Protein AF-A0A8X6IJM8-F1 (afdb_monomer_lite)

Radius of gyration: 24.58 Å; chains: 1; bounding box: 64×35×82 Å

Foldseek 3Di:
DDDDDDPDCDPPDDPVNVLVVVLVVLVVVLVVLVVVVVVVLVLQEAPPVVVVVVPDDDDDDDDDDPPDDDPPVPVRSHRPDHDDPVLSVLLVVLLQVLLVVQLVVLVVCVVPDDLSVLSVVLSVLLVVLSVCLVVLRVPDSVSNSVSSSSNSNSSNSSD

Sequence (159 aa):
MRTLLRAGNRPTFGYRHVVALIGFLSCFLINIQRMSLGVSIVAMVNQTKTDHLADYNSTIKVCPMSNSTKFYMKQNVQGEFSWSTQQQGYVLGAGFLGFCIATLPTSKLAKVFQARRMVLYASILTSLATLMSPFAARWHVNLMIGAQFVRGLGQVSII

InterPro domains:
  IPR020846 Major facilitator superfamily domain [PS50850] (19-159)
  IPR036259 MFS transporter superfamily [G3DSA:1.20.1250.20] (12-159)
  IPR036259 MFS transporter superfamily [SSF103473] (10-155)
  IPR050382 Major Facilitator Superfamily Sodium/Anion Cotransporter [PTHR11662] (13-155)

Secondary structure (DSSP, 8-state):
-----------S--HHHHHHHHHHHHHHHHHHHHHHHHHHHHHSB-GGGTTTTSSSSS--------S------------SB---HHHHHHHHHHHHHHHHHHHHHHHHHTTTS-HHHHHHHHHHHHHHHHHHHHHHHHH-HHHHHHHHHHHHHHHGGG-

Structure (mmCIF, N/CA/C/O backbone):
data_AF-A0A8X6IJM8-F1
#
_entry.id   AF-A0A8X6IJM8-F1
#
loop_
_atom_site.group_PDB
_atom_site.id
_atom_site.type_symbol
_atom_site.label_atom_id
_atom_site.label_alt_id
_atom_site.label_comp_id
_atom_site.label_asym_id
_atom_site.label_entity_id
_atom_site.label_seq_id
_atom_site.pdbx_PDB_ins_code
_atom_site.Cartn_x
_atom_site.Cartn_y
_atom_site.Cartn_z
_atom_site.occupancy
_atom_site.B_iso_or_equiv
_atom_site.auth_seq_id
_atom_site.auth_comp_id
_atom_site.auth_asym_id
_atom_site.auth_atom_id
_atom_site.pdbx_PDB_model_num
ATOM 1 N N . MET A 1 1 ? -20.348 -9.442 55.496 1.00 45.34 1 MET A N 1
ATOM 2 C CA . MET A 1 1 ? -21.058 -10.721 55.729 1.00 45.34 1 MET A CA 1
ATOM 3 C C . MET A 1 1 ? -22.056 -10.889 54.578 1.00 45.34 1 MET A C 1
ATOM 5 O O . MET A 1 1 ? -23.145 -10.356 54.645 1.00 45.34 1 MET A O 1
ATOM 9 N N . ARG A 1 2 ? -21.679 -11.374 53.392 1.00 51.97 2 ARG A N 1
ATOM 10 C CA . ARG A 1 2 ? -21.350 -12.769 53.075 1.00 51.97 2 ARG A CA 1
ATOM 11 C C . ARG A 1 2 ? -20.334 -12.840 51.930 1.00 51.97 2 ARG A C 1
ATOM 13 O O . ARG A 1 2 ? -20.573 -12.360 50.828 1.00 51.97 2 ARG A O 1
ATOM 20 N N . THR A 1 3 ? -19.201 -13.445 52.239 1.00 66.88 3 THR A N 1
ATOM 21 C CA . THR A 1 3 ? -18.274 -14.084 51.311 1.00 66.88 3 THR A CA 1
ATOM 22 C C . THR A 1 3 ? -18.942 -15.313 50.679 1.00 66.88 3 THR A C 1
ATOM 24 O O . THR A 1 3 ? -19.714 -15.993 51.350 1.00 66.88 3 THR A O 1
ATOM 27 N N . LEU A 1 4 ? -18.637 -15.615 49.412 1.00 58.25 4 LEU A N 1
ATOM 28 C CA . LEU A 1 4 ? -17.896 -16.821 48.995 1.00 58.25 4 LEU A CA 1
ATOM 29 C C . LEU A 1 4 ? -18.158 -17.202 47.521 1.00 58.25 4 LEU A C 1
ATOM 31 O O . LEU A 1 4 ? -19.275 -17.477 47.102 1.00 58.25 4 LEU A O 1
ATOM 35 N N . LEU A 1 5 ? -17.039 -17.294 46.794 1.00 57.78 5 LEU A N 1
ATOM 36 C CA . LEU A 1 5 ? -16.727 -18.315 45.790 1.00 57.78 5 LEU A CA 1
ATOM 37 C C . LEU A 1 5 ? -17.550 -18.339 44.495 1.00 57.78 5 LEU A C 1
ATOM 39 O O . LEU A 1 5 ? -18.455 -19.143 44.299 1.00 57.78 5 LEU A O 1
ATOM 43 N N . ARG A 1 6 ? -17.036 -17.616 43.496 1.00 54.50 6 ARG A N 1
ATOM 44 C CA . ARG A 1 6 ? -16.969 -18.181 42.143 1.00 54.50 6 ARG A CA 1
ATOM 45 C C . ARG A 1 6 ? -15.531 -18.136 41.643 1.00 54.50 6 ARG A C 1
ATOM 47 O O . ARG A 1 6 ? -15.169 -17.305 40.814 1.00 54.50 6 ARG A O 1
ATOM 54 N N . ALA A 1 7 ? -14.722 -19.059 42.166 1.00 58.94 7 ALA A N 1
ATOM 55 C CA . ALA A 1 7 ? -13.546 -19.571 41.472 1.00 58.94 7 ALA A CA 1
ATOM 56 C C . ALA A 1 7 ? -14.047 -20.350 40.246 1.00 58.94 7 ALA A C 1
ATOM 58 O O . ALA A 1 7 ? -14.190 -21.565 40.254 1.00 58.94 7 ALA A O 1
ATOM 59 N N . GLY A 1 8 ? -14.450 -19.609 39.220 1.00 53.94 8 GLY A N 1
ATOM 60 C CA . GLY A 1 8 ? -14.697 -20.136 37.891 1.00 53.94 8 GLY A CA 1
ATOM 61 C C . GLY A 1 8 ? -13.556 -19.638 37.036 1.00 53.94 8 GLY A C 1
ATOM 62 O O . GLY A 1 8 ? -13.382 -18.425 36.931 1.00 53.94 8 GLY A O 1
ATOM 63 N N . ASN A 1 9 ? -12.779 -20.565 36.487 1.00 60.88 9 ASN A N 1
ATOM 64 C CA . ASN A 1 9 ? -11.727 -20.320 35.515 1.00 60.88 9 ASN A CA 1
ATOM 65 C C . ASN A 1 9 ? -12.327 -19.526 34.340 1.00 60.88 9 ASN A C 1
ATOM 67 O O . ASN A 1 9 ? -12.882 -20.096 33.401 1.00 60.88 9 ASN A O 1
ATOM 71 N N . ARG A 1 10 ? -12.336 -18.192 34.440 1.00 60.69 10 ARG A N 1
ATOM 72 C CA . ARG A 1 10 ? -12.721 -17.328 33.328 1.00 60.69 10 ARG A CA 1
ATOM 73 C C . ARG A 1 10 ? -11.553 -17.427 32.359 1.00 60.69 10 ARG A C 1
ATOM 75 O O . ARG A 1 10 ? -10.426 -17.240 32.822 1.00 60.69 10 ARG A O 1
ATOM 82 N N . PRO A 1 11 ? -11.765 -17.725 31.066 1.00 61.53 11 PRO A N 1
ATOM 83 C CA . PRO A 1 11 ? -10.668 -17.657 30.115 1.00 61.53 11 PRO A CA 1
ATOM 84 C C . PRO A 1 11 ? -9.990 -16.296 30.301 1.00 61.53 11 PRO A C 1
ATOM 86 O O . PRO A 1 11 ? -10.653 -15.258 30.286 1.00 61.53 11 PRO A O 1
ATOM 89 N N . THR A 1 12 ? -8.680 -16.307 30.548 1.00 64.00 12 THR A N 1
ATOM 90 C CA . THR A 1 12 ? -7.853 -15.109 30.794 1.00 64.00 12 THR A CA 1
ATOM 91 C C . THR A 1 12 ? -7.919 -14.112 29.631 1.00 64.00 12 THR A C 1
ATOM 93 O O . THR A 1 12 ? -7.549 -12.946 29.758 1.00 64.00 12 THR A O 1
ATOM 96 N N . PHE A 1 13 ? -8.458 -14.556 28.498 1.00 66.25 13 PHE A N 1
ATOM 97 C CA . PHE A 1 13 ? -8.650 -13.790 27.289 1.00 66.25 13 PHE A CA 1
ATOM 98 C C . PHE A 1 13 ? -9.988 -13.035 27.284 1.00 66.25 13 PHE A C 1
ATOM 100 O O . PHE A 1 13 ? -11.019 -13.512 26.813 1.00 66.25 13 PHE A O 1
ATOM 107 N N . GLY A 1 14 ? -9.974 -11.812 27.814 1.00 83.75 14 GLY A N 1
ATOM 108 C CA . GLY A 1 14 ? -11.090 -10.876 27.661 1.00 83.75 14 GLY A CA 1
ATOM 109 C C . GLY A 1 14 ? -11.158 -10.268 26.251 1.00 83.75 14 GLY A C 1
ATOM 110 O O . GLY A 1 14 ? -10.132 -10.058 25.609 1.00 83.75 14 GLY A O 1
ATOM 111 N N . TYR A 1 15 ? -12.357 -9.874 25.806 1.00 81.81 15 TYR A N 1
ATOM 112 C CA . TYR A 1 15 ? -12.621 -9.230 24.503 1.00 81.81 15 TYR A CA 1
ATOM 113 C C . TYR 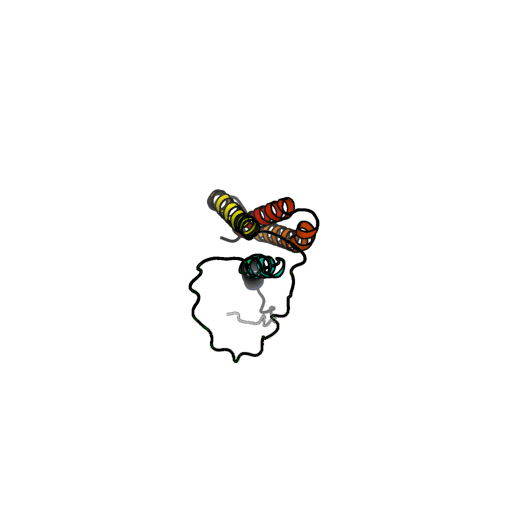A 1 15 ? -11.684 -8.048 24.167 1.00 81.81 15 TYR A C 1
ATOM 115 O O . TYR A 1 15 ? -11.333 -7.834 23.009 1.00 81.81 15 TYR A O 1
ATOM 123 N N . ARG A 1 16 ? -11.220 -7.305 25.181 1.00 85.25 16 ARG A N 1
ATOM 124 C CA . ARG A 1 16 ? -10.267 -6.192 25.013 1.00 85.25 16 ARG A CA 1
ATOM 125 C C . ARG A 1 16 ? -8.896 -6.654 24.492 1.00 85.25 16 ARG A C 1
ATOM 127 O O . ARG A 1 16 ? -8.318 -5.967 23.656 1.00 85.25 16 ARG A O 1
ATOM 134 N N . HIS A 1 17 ? -8.415 -7.824 24.919 1.00 87.00 17 HIS A N 1
ATOM 135 C CA . HIS A 1 17 ? -7.146 -8.398 24.454 1.00 87.00 17 HIS A CA 1
ATOM 136 C C . HIS A 1 17 ? -7.250 -8.874 23.003 1.00 87.00 17 HIS A C 1
ATOM 138 O O . HIS A 1 17 ? -6.337 -8.640 22.218 1.00 87.00 17 HIS A O 1
ATOM 144 N N . VAL A 1 18 ? -8.395 -9.455 22.623 1.00 88.12 18 VAL A N 1
ATOM 145 C CA . VAL A 1 18 ? -8.680 -9.868 21.238 1.00 88.12 18 VAL A CA 1
ATOM 146 C C . VAL A 1 18 ? -8.568 -8.671 20.288 1.00 88.12 18 VAL A C 1
ATOM 148 O O . VAL A 1 18 ? -7.907 -8.751 19.258 1.00 88.12 18 VAL A O 1
ATOM 151 N N . VAL A 1 19 ? -9.197 -7.541 20.636 1.00 85.75 19 VAL A N 1
ATOM 152 C CA . VAL A 1 19 ? -9.201 -6.335 19.790 1.00 85.75 19 VAL A CA 1
ATOM 153 C C . VAL A 1 19 ? -7.803 -5.725 19.677 1.00 85.75 19 VAL A C 1
ATOM 155 O O . VAL A 1 19 ? -7.400 -5.349 18.578 1.00 85.75 19 VAL A O 1
ATOM 158 N N . ALA A 1 20 ? -7.052 -5.672 20.780 1.00 87.25 20 ALA A N 1
ATOM 159 C CA . ALA A 1 20 ? -5.672 -5.193 20.767 1.00 87.25 20 ALA A CA 1
ATOM 160 C C . ALA A 1 20 ? -4.764 -6.081 19.900 1.00 87.25 20 ALA A C 1
ATOM 162 O O . ALA A 1 20 ? -3.995 -5.563 19.095 1.00 87.25 20 ALA A O 1
ATOM 163 N N . LEU A 1 21 ? -4.903 -7.408 20.001 1.00 88.69 21 LEU A N 1
ATOM 164 C CA . LEU A 1 21 ? -4.123 -8.365 19.214 1.00 88.69 21 LEU A CA 1
ATOM 165 C C . LEU A 1 21 ? -4.433 -8.239 17.717 1.00 88.69 21 LEU A C 1
ATOM 167 O O . LEU A 1 21 ? -3.513 -8.165 16.907 1.00 88.69 21 LEU A O 1
ATOM 171 N N . ILE A 1 22 ? -5.713 -8.129 17.344 1.00 86.19 22 ILE A N 1
ATOM 172 C CA . ILE A 1 22 ? -6.124 -7.917 15.947 1.00 86.19 22 ILE A CA 1
ATOM 173 C C . ILE A 1 22 ? -5.556 -6.599 15.399 1.00 86.19 22 ILE A C 1
ATOM 175 O O . ILE A 1 22 ? -5.058 -6.569 14.273 1.00 86.19 22 ILE A O 1
ATOM 179 N N . GLY A 1 23 ? -5.606 -5.516 16.181 1.00 85.81 23 GLY A N 1
ATOM 180 C CA . GLY A 1 23 ? -5.048 -4.219 15.788 1.00 85.81 23 GLY A CA 1
ATOM 181 C C . GLY A 1 23 ? -3.530 -4.263 15.604 1.00 85.81 23 GLY A C 1
ATOM 182 O O . GLY A 1 23 ? -3.020 -3.818 14.576 1.00 85.81 23 GLY A O 1
ATOM 183 N N . PHE A 1 24 ? -2.818 -4.869 16.556 1.00 87.75 24 PHE A N 1
ATOM 184 C CA . PHE A 1 24 ? -1.370 -5.049 16.485 1.00 87.75 24 PHE A CA 1
ATOM 185 C C . PHE A 1 24 ? -0.958 -5.885 15.268 1.00 87.75 24 PHE A C 1
ATOM 187 O O . PHE A 1 24 ? -0.104 -5.461 14.490 1.00 87.75 24 PHE A O 1
ATOM 194 N N . LEU A 1 25 ? -1.614 -7.028 15.052 1.00 87.38 25 LEU A N 1
ATOM 195 C CA . LEU A 1 25 ? -1.344 -7.902 13.912 1.00 87.38 25 LEU A CA 1
ATOM 196 C C . LEU A 1 25 ? -1.603 -7.189 12.578 1.00 87.38 25 LEU A C 1
ATOM 198 O O . LEU A 1 25 ? -0.799 -7.295 11.657 1.00 87.38 25 LEU A O 1
ATOM 202 N N . SER A 1 26 ? -2.689 -6.416 12.485 1.00 86.00 26 SER A N 1
ATOM 203 C CA . SER A 1 26 ? -3.020 -5.652 11.274 1.00 86.00 26 SER A CA 1
ATOM 204 C C . SER A 1 26 ? -1.955 -4.600 10.960 1.00 86.00 26 SER A C 1
ATOM 206 O O . SER A 1 26 ? -1.512 -4.488 9.818 1.00 86.00 26 SER A O 1
ATOM 208 N N . CYS A 1 27 ? -1.501 -3.862 11.977 1.00 85.31 27 CYS A N 1
ATOM 209 C CA . CYS A 1 27 ? -0.430 -2.882 11.827 1.00 85.31 27 CYS A CA 1
ATOM 210 C C . CYS A 1 27 ? 0.879 -3.556 11.389 1.00 85.31 27 CYS A C 1
ATOM 212 O O . CYS A 1 27 ? 1.541 -3.099 10.457 1.00 85.31 27 CYS A O 1
ATOM 214 N N . PHE A 1 28 ? 1.228 -4.685 12.005 1.00 88.44 28 PHE A N 1
ATOM 215 C CA . PHE A 1 28 ? 2.433 -5.437 11.670 1.00 88.44 28 PHE A CA 1
ATOM 216 C C . PHE A 1 28 ? 2.439 -5.925 10.214 1.00 88.44 28 PHE A C 1
ATOM 218 O O . PHE A 1 28 ? 3.394 -5.661 9.481 1.00 88.44 28 PHE A O 1
ATOM 225 N N . LEU A 1 29 ? 1.353 -6.563 9.762 1.00 86.62 29 LEU A N 1
ATOM 226 C CA . LEU A 1 29 ? 1.231 -7.074 8.392 1.00 86.62 29 LEU A CA 1
ATOM 227 C C . LEU A 1 29 ? 1.399 -5.968 7.343 1.00 86.62 29 LEU A C 1
ATOM 229 O O . LEU A 1 29 ? 2.059 -6.166 6.324 1.00 86.62 29 LEU A O 1
ATOM 233 N N . ILE A 1 30 ? 0.860 -4.781 7.605 1.00 84.69 30 ILE A N 1
ATOM 234 C CA . ILE A 1 30 ? 0.907 -3.664 6.656 1.00 84.69 30 ILE A CA 1
ATOM 235 C C . ILE A 1 30 ? 2.287 -3.011 6.607 1.00 84.69 30 ILE A C 1
ATOM 237 O O . ILE A 1 30 ? 2.741 -2.612 5.531 1.00 84.69 30 ILE A O 1
ATOM 241 N N . ASN A 1 31 ? 2.990 -2.959 7.739 1.00 86.06 31 ASN A N 1
ATOM 242 C CA . ASN A 1 31 ? 4.384 -2.530 7.763 1.00 86.06 31 ASN A CA 1
ATOM 243 C C . ASN A 1 31 ? 5.278 -3.495 6.973 1.00 86.06 31 ASN A C 1
ATOM 245 O O . ASN A 1 31 ? 6.077 -3.038 6.155 1.00 86.06 31 ASN A O 1
ATOM 249 N N . ILE A 1 32 ? 5.093 -4.813 7.123 1.00 89.38 32 ILE A N 1
ATOM 250 C CA . ILE A 1 32 ? 5.812 -5.807 6.305 1.00 89.38 32 ILE A CA 1
ATOM 251 C C . ILE A 1 32 ? 5.516 -5.601 4.823 1.00 89.38 32 ILE A C 1
ATOM 253 O O . ILE A 1 32 ? 6.430 -5.566 3.998 1.00 89.38 32 ILE A O 1
ATOM 257 N N . GLN A 1 33 ? 4.241 -5.431 4.479 1.00 84.69 33 GLN A N 1
ATOM 258 C CA . GLN A 1 33 ? 3.820 -5.234 3.102 1.00 84.69 33 GLN A CA 1
ATOM 259 C C . GLN A 1 33 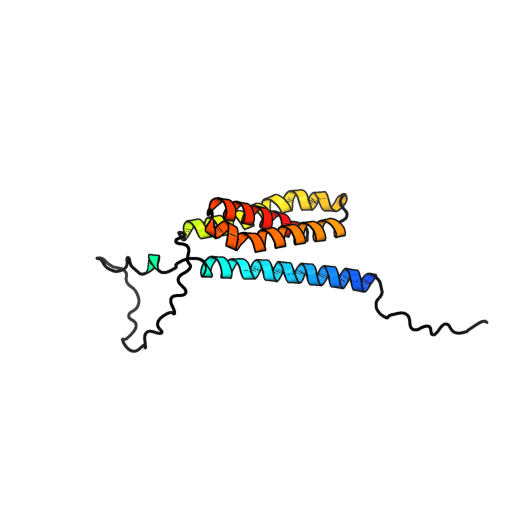? 4.512 -4.013 2.491 1.00 84.69 33 GLN A C 1
ATOM 261 O O . GLN A 1 33 ? 5.086 -4.126 1.414 1.00 84.69 33 GLN A O 1
ATOM 266 N N . ARG A 1 34 ? 4.575 -2.881 3.205 1.00 82.31 34 ARG A N 1
ATOM 267 C CA . ARG A 1 34 ? 5.291 -1.675 2.755 1.00 82.31 34 ARG A CA 1
ATOM 268 C C . ARG A 1 34 ? 6.768 -1.949 2.461 1.00 82.31 34 ARG A C 1
ATOM 270 O O . ARG A 1 34 ? 7.256 -1.530 1.414 1.00 82.31 34 ARG A O 1
ATOM 277 N N . MET A 1 35 ? 7.453 -2.668 3.350 1.00 84.62 35 MET A N 1
ATOM 278 C CA . MET A 1 35 ? 8.877 -2.985 3.191 1.00 84.62 35 MET A CA 1
ATOM 279 C C . MET A 1 35 ? 9.130 -3.935 2.015 1.00 84.62 35 MET A C 1
ATOM 281 O O . MET A 1 35 ? 10.067 -3.739 1.243 1.00 84.62 35 MET A O 1
ATOM 285 N N . SER A 1 36 ? 8.262 -4.933 1.832 1.00 85.12 36 SER A N 1
ATOM 286 C CA . SER A 1 36 ? 8.422 -5.930 0.768 1.00 85.12 36 SER A CA 1
ATOM 287 C C . SER A 1 36 ? 8.292 -5.339 -0.639 1.00 85.12 36 SER A C 1
ATOM 289 O O . SER A 1 36 ? 8.937 -5.819 -1.564 1.00 85.12 36 SER A O 1
ATOM 291 N N . LEU A 1 37 ? 7.528 -4.255 -0.819 1.00 80.00 37 LEU A N 1
ATOM 292 C CA . LEU A 1 37 ? 7.255 -3.696 -2.146 1.00 80.00 37 LEU A CA 1
ATOM 293 C C . LEU A 1 37 ? 8.446 -3.001 -2.783 1.00 80.00 37 LEU A C 1
ATOM 295 O O . LEU A 1 37 ? 8.652 -3.157 -3.984 1.00 80.00 37 LEU A O 1
ATOM 299 N N . GLY A 1 38 ? 9.233 -2.274 -1.991 1.00 80.50 38 GLY A N 1
ATOM 300 C CA . GLY A 1 38 ? 10.463 -1.661 -2.490 1.00 80.50 38 GLY A CA 1
ATOM 301 C C . GLY A 1 38 ? 11.429 -2.723 -3.013 1.00 80.50 38 GLY A C 1
ATOM 302 O O . GLY A 1 38 ? 11.942 -2.606 -4.121 1.00 80.50 38 GLY A O 1
ATOM 303 N N . VAL A 1 39 ? 11.590 -3.809 -2.253 1.00 83.00 39 VAL A N 1
ATOM 304 C CA . VAL A 1 39 ? 12.471 -4.928 -2.610 1.00 83.00 39 VAL A CA 1
ATOM 305 C C . VAL A 1 39 ? 11.934 -5.703 -3.816 1.00 83.00 39 VAL A C 1
ATOM 307 O O . VAL A 1 39 ? 12.688 -5.987 -4.742 1.00 83.00 39 VAL A O 1
ATOM 310 N N . SER A 1 40 ? 10.632 -6.005 -3.861 1.00 82.38 40 SER A N 1
ATOM 311 C CA . SER A 1 40 ? 10.031 -6.748 -4.975 1.00 82.38 40 SER A CA 1
ATOM 312 C C . SER A 1 40 ? 10.094 -5.994 -6.303 1.00 82.38 40 SER A C 1
ATOM 314 O O . SER A 1 40 ? 10.355 -6.620 -7.324 1.00 82.38 40 SER A O 1
ATOM 316 N N . ILE A 1 41 ? 9.895 -4.669 -6.319 1.00 79.31 41 ILE A N 1
ATOM 317 C CA . ILE A 1 41 ? 9.979 -3.874 -7.559 1.00 79.31 41 ILE A CA 1
ATOM 318 C C . ILE A 1 41 ? 11.400 -3.917 -8.133 1.00 79.31 41 ILE A C 1
ATOM 320 O O . ILE A 1 41 ? 11.566 -4.092 -9.338 1.00 79.31 41 ILE A O 1
ATOM 324 N N . VAL A 1 42 ? 12.417 -3.806 -7.273 1.00 75.31 42 VAL A N 1
ATOM 325 C CA . VAL A 1 42 ? 13.826 -3.869 -7.688 1.00 75.31 42 VAL A CA 1
ATOM 326 C C . VAL A 1 42 ? 14.227 -5.287 -8.111 1.00 75.31 42 VAL A C 1
ATOM 328 O O . VAL A 1 42 ? 15.031 -5.440 -9.023 1.00 75.31 42 VAL A O 1
ATOM 331 N N . ALA A 1 43 ? 13.648 -6.326 -7.505 1.00 76.69 43 ALA A N 1
ATOM 332 C CA . ALA A 1 43 ? 13.901 -7.713 -7.896 1.00 76.69 43 ALA A CA 1
ATOM 333 C C . ALA A 1 43 ? 13.207 -8.121 -9.213 1.00 76.69 43 ALA A C 1
ATOM 335 O O . ALA A 1 43 ? 13.704 -8.988 -9.924 1.00 76.69 43 ALA A O 1
ATOM 336 N N . MET A 1 44 ? 12.061 -7.517 -9.556 1.00 73.38 44 MET A N 1
ATOM 337 C CA . MET A 1 44 ? 11.308 -7.828 -10.784 1.00 73.38 44 MET A CA 1
ATOM 338 C C . MET A 1 44 ? 11.873 -7.163 -12.047 1.00 73.38 44 MET A C 1
ATOM 340 O O . MET A 1 44 ? 11.432 -7.495 -13.149 1.00 73.38 44 MET A O 1
ATOM 344 N N . VAL A 1 45 ? 12.828 -6.239 -11.915 1.00 69.19 45 VAL A N 1
ATOM 345 C CA . VAL A 1 45 ? 13.322 -5.421 -13.026 1.00 69.19 45 VAL A CA 1
ATOM 346 C C . VAL A 1 45 ? 14.778 -5.709 -13.373 1.00 69.19 45 VAL A C 1
ATOM 348 O O . VAL A 1 45 ? 15.638 -5.856 -12.507 1.00 69.19 45 VAL A O 1
ATOM 351 N N . ASN A 1 46 ? 15.074 -5.736 -14.670 1.00 66.25 46 ASN A N 1
ATOM 352 C CA . ASN A 1 46 ? 16.439 -5.904 -15.150 1.00 66.25 46 ASN A CA 1
ATOM 353 C C . ASN A 1 46 ? 17.296 -4.666 -14.886 1.00 66.25 46 ASN A C 1
ATOM 355 O O . ASN A 1 46 ? 17.213 -3.668 -15.600 1.00 66.25 46 ASN A O 1
ATOM 359 N N . GLN A 1 47 ? 18.201 -4.772 -13.915 1.00 60.84 47 GLN A N 1
ATOM 360 C CA . GLN A 1 47 ? 19.230 -3.758 -13.663 1.00 60.84 47 GLN A CA 1
ATOM 361 C C . GLN A 1 47 ? 20.382 -3.792 -14.686 1.00 60.84 47 GLN A C 1
ATOM 363 O O . GLN A 1 47 ? 21.285 -2.966 -14.625 1.00 60.84 47 GLN A O 1
ATOM 368 N N . THR A 1 48 ? 20.359 -4.716 -15.651 1.00 55.56 48 THR A N 1
ATOM 369 C CA . THR A 1 48 ? 21.459 -4.949 -16.603 1.00 55.56 48 THR A CA 1
ATOM 370 C C . THR A 1 48 ? 21.575 -3.885 -17.706 1.00 55.56 48 THR A C 1
ATOM 372 O O . THR A 1 48 ? 22.581 -3.849 -18.407 1.00 55.56 48 THR A O 1
ATOM 375 N N . LYS A 1 49 ? 20.578 -3.002 -17.887 1.00 46.78 49 LYS A N 1
ATOM 376 C CA . LYS A 1 49 ? 20.598 -1.984 -18.960 1.00 46.78 49 LYS A CA 1
AT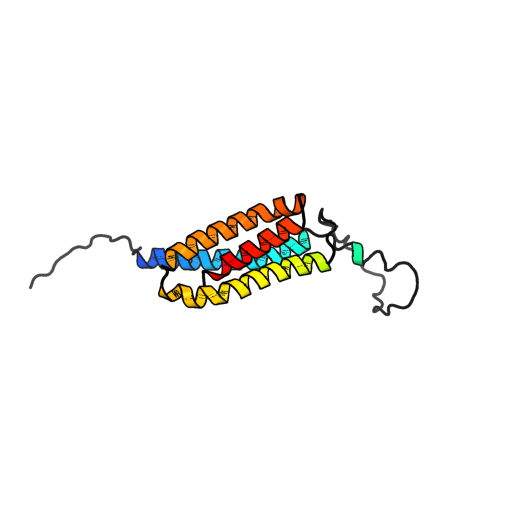OM 377 C C . LYS A 1 49 ? 21.422 -0.730 -18.644 1.00 46.78 49 LYS A C 1
ATOM 379 O O . LYS A 1 49 ? 21.641 0.065 -19.552 1.00 46.78 49 LYS A O 1
ATOM 384 N N . THR A 1 50 ? 21.898 -0.560 -17.413 1.00 48.88 50 THR A N 1
ATOM 385 C CA . THR A 1 50 ? 22.772 0.575 -17.060 1.00 48.88 50 THR A CA 1
ATOM 386 C C . THR A 1 50 ? 24.259 0.236 -17.218 1.00 48.88 50 THR A C 1
ATOM 388 O O . THR A 1 50 ? 25.059 1.141 -17.423 1.00 48.88 50 THR A O 1
ATOM 391 N N . ASP A 1 51 ? 24.628 -1.050 -17.219 1.00 49.91 51 ASP A N 1
ATOM 392 C CA . ASP A 1 51 ? 26.038 -1.475 -17.233 1.00 49.91 51 ASP A CA 1
ATOM 393 C C . ASP A 1 51 ? 26.582 -1.785 -18.644 1.00 49.91 51 ASP A C 1
ATOM 395 O O . ASP A 1 51 ? 27.792 -1.841 -18.837 1.00 49.91 51 ASP A O 1
ATOM 399 N N . HIS A 1 52 ? 25.721 -1.931 -19.661 1.00 45.22 52 HIS A N 1
ATOM 400 C CA . HIS A 1 52 ? 26.135 -2.295 -21.030 1.00 45.22 52 HIS A CA 1
ATOM 401 C C . HIS A 1 52 ? 26.223 -1.132 -22.032 1.00 45.22 52 HIS A C 1
ATOM 403 O O . HIS A 1 52 ? 26.467 -1.367 -23.211 1.00 45.22 52 HIS A O 1
ATOM 409 N N . LEU A 1 53 ? 26.068 0.118 -21.584 1.00 48.34 53 LEU A N 1
ATOM 410 C CA . LEU A 1 53 ? 26.416 1.304 -22.386 1.00 48.34 53 LEU A CA 1
ATOM 411 C C . LEU A 1 53 ? 27.735 1.951 -21.936 1.00 48.34 53 LEU A C 1
ATOM 413 O O . LEU A 1 53 ? 28.077 3.036 -22.394 1.00 48.34 53 LEU A O 1
ATOM 417 N N . ALA A 1 54 ? 28.496 1.281 -21.066 1.00 47.84 54 ALA A N 1
ATOM 418 C CA . ALA A 1 54 ? 29.852 1.679 -20.691 1.00 47.84 54 ALA A CA 1
ATOM 419 C C . ALA A 1 54 ? 30.922 1.074 -21.622 1.00 47.84 54 ALA A C 1
ATOM 421 O O . ALA A 1 54 ? 32.062 0.888 -21.209 1.00 47.84 54 ALA A O 1
ATOM 422 N N . ASP A 1 55 ? 30.557 0.776 -22.870 1.00 51.00 55 ASP A N 1
ATOM 423 C CA . ASP A 1 55 ? 31.508 0.419 -23.920 1.00 51.00 55 ASP A CA 1
ATOM 424 C C . ASP A 1 55 ? 31.106 1.084 -25.241 1.00 51.00 55 ASP A C 1
ATOM 426 O O . ASP A 1 55 ? 30.503 0.467 -26.112 1.00 51.00 55 ASP A O 1
ATOM 430 N N . TYR A 1 56 ? 31.325 2.400 -25.329 1.00 53.31 56 TYR A N 1
ATOM 431 C CA . TYR A 1 56 ? 31.979 3.041 -26.475 1.00 53.31 56 TYR A CA 1
ATOM 432 C C . TYR A 1 56 ? 32.200 4.533 -26.169 1.00 53.31 56 TYR A C 1
ATOM 434 O O . TYR A 1 56 ? 31.290 5.352 -26.258 1.00 53.31 56 TYR A O 1
ATOM 442 N N . ASN A 1 57 ? 33.458 4.864 -25.873 1.00 47.44 57 ASN A N 1
ATOM 443 C CA . ASN A 1 57 ? 34.066 6.196 -25.932 1.00 47.44 57 ASN A CA 1
ATOM 444 C C . ASN A 1 57 ? 33.640 7.280 -24.909 1.00 47.44 57 ASN A C 1
ATOM 446 O O . ASN A 1 57 ? 32.529 7.800 -24.923 1.00 47.44 57 ASN A O 1
ATOM 450 N N . SER A 1 58 ? 34.663 7.781 -24.198 1.00 49.47 58 SER A N 1
ATOM 451 C CA . SER A 1 58 ? 34.778 9.109 -23.556 1.00 49.47 58 SER A CA 1
ATOM 452 C C . SER A 1 58 ? 34.409 9.241 -22.060 1.00 49.47 58 SER A C 1
ATOM 454 O O . SER A 1 58 ? 33.278 9.513 -21.677 1.00 49.47 58 SER A O 1
ATOM 456 N N . THR A 1 59 ? 35.453 9.199 -21.222 1.00 47.12 59 THR A N 1
ATOM 457 C CA . THR A 1 59 ? 35.639 10.082 -20.046 1.00 47.12 59 THR A CA 1
ATOM 458 C C . THR A 1 59 ? 34.710 9.930 -18.828 1.00 47.12 59 THR A C 1
ATOM 460 O O . THR A 1 59 ? 34.268 10.930 -18.265 1.00 47.12 59 THR A O 1
ATOM 463 N N . ILE A 1 60 ? 34.497 8.714 -18.311 1.00 50.25 60 ILE A N 1
ATOM 464 C CA . ILE A 1 60 ? 33.972 8.544 -16.940 1.00 50.25 60 ILE A CA 1
ATOM 465 C C . ILE A 1 60 ? 35.102 8.097 -16.010 1.00 50.25 60 ILE A C 1
ATOM 467 O O . ILE A 1 60 ? 35.616 6.985 -16.088 1.00 50.25 60 ILE A O 1
ATOM 471 N N . LYS A 1 61 ? 35.509 9.009 -15.123 1.00 46.50 61 LYS A N 1
ATOM 472 C CA . LYS A 1 61 ? 36.551 8.802 -14.114 1.00 46.50 61 LYS A CA 1
ATOM 473 C C . LYS A 1 61 ? 35.961 7.995 -12.952 1.00 46.50 61 LYS A C 1
ATOM 475 O O . LYS A 1 61 ? 35.439 8.568 -12.002 1.00 46.50 61 LYS A O 1
ATOM 480 N N . VAL A 1 62 ? 36.015 6.669 -13.049 1.00 66.56 62 VAL A N 1
ATOM 481 C CA . VAL A 1 62 ? 35.694 5.755 -11.939 1.00 66.56 62 VAL A CA 1
ATOM 482 C C . VAL A 1 62 ? 37.001 5.289 -11.288 1.00 66.56 62 VAL A C 1
ATOM 484 O O . VAL A 1 62 ? 38.006 5.109 -11.976 1.00 66.56 62 VAL A O 1
ATOM 487 N N . CYS A 1 63 ? 37.016 5.153 -9.958 1.00 44.44 63 CYS A N 1
ATOM 488 C CA . CYS A 1 63 ? 38.202 4.757 -9.193 1.00 44.44 63 CYS A CA 1
ATOM 489 C C . CYS A 1 63 ? 38.756 3.398 -9.671 1.00 44.44 63 CYS A C 1
ATOM 491 O O . CYS A 1 63 ? 37.977 2.453 -9.810 1.00 44.44 63 CYS A O 1
ATOM 493 N N . PRO A 1 64 ? 40.079 3.261 -9.888 1.00 48.22 64 PRO A N 1
ATOM 494 C CA . PRO A 1 64 ? 40.663 2.016 -10.371 1.00 48.22 64 PRO A CA 1
ATOM 495 C C . PRO A 1 64 ? 40.647 0.955 -9.262 1.00 48.22 64 PRO A C 1
ATOM 497 O O . PRO A 1 64 ? 41.357 1.074 -8.264 1.00 48.22 64 PRO A O 1
ATOM 500 N N . MET A 1 65 ? 39.843 -0.096 -9.437 1.00 48.28 65 MET A N 1
ATOM 501 C CA . MET A 1 65 ? 39.927 -1.305 -8.617 1.00 48.28 65 MET A CA 1
ATOM 502 C C . MET A 1 65 ? 41.016 -2.212 -9.205 1.00 48.28 65 MET A C 1
ATOM 504 O O . MET A 1 65 ? 40.952 -2.589 -10.373 1.00 48.28 65 MET A O 1
ATOM 508 N N . SER A 1 66 ? 42.030 -2.538 -8.403 1.00 46.22 66 SER A N 1
ATOM 509 C CA . SER A 1 66 ? 43.112 -3.452 -8.784 1.00 46.22 66 SER A CA 1
ATOM 510 C C . SER A 1 66 ? 42.560 -4.839 -9.140 1.00 46.22 66 SER A C 1
ATOM 512 O O . SER A 1 66 ? 41.731 -5.394 -8.412 1.00 46.22 66 SER A O 1
ATOM 514 N N . ASN A 1 67 ? 43.026 -5.385 -10.267 1.00 57.50 67 ASN A N 1
ATOM 515 C CA . ASN A 1 67 ? 42.647 -6.676 -10.843 1.00 57.50 67 ASN A CA 1
ATOM 516 C C . ASN A 1 67 ? 43.030 -7.845 -9.927 1.00 57.50 67 ASN A C 1
ATOM 518 O O . ASN A 1 67 ? 44.050 -8.500 -10.121 1.00 57.50 67 ASN A O 1
ATOM 522 N N . SER A 1 68 ? 42.213 -8.119 -8.917 1.00 53.19 68 SER A N 1
ATOM 523 C CA . SER A 1 68 ? 42.188 -9.380 -8.169 1.00 53.19 68 SER A CA 1
ATOM 524 C C . SER A 1 68 ? 40.883 -9.474 -7.394 1.00 53.19 68 SER A C 1
ATOM 526 O O . SER A 1 68 ? 40.843 -9.423 -6.170 1.00 53.19 68 SER A O 1
ATOM 528 N N . THR A 1 69 ? 39.777 -9.605 -8.107 1.00 44.66 69 THR A N 1
ATOM 529 C CA . THR A 1 69 ? 38.549 -10.113 -7.508 1.00 44.66 69 THR A CA 1
ATOM 530 C C . THR A 1 69 ? 37.981 -11.122 -8.474 1.00 44.66 69 THR A C 1
ATOM 532 O O . THR A 1 69 ? 37.739 -10.821 -9.640 1.00 44.66 69 THR A O 1
ATOM 535 N N . LYS A 1 70 ? 37.800 -12.355 -7.987 1.00 37.88 70 LYS A N 1
ATOM 536 C CA . LYS A 1 70 ? 36.861 -13.290 -8.595 1.00 37.88 70 LYS A CA 1
ATOM 537 C C . LYS A 1 70 ? 35.626 -12.464 -8.920 1.00 37.88 70 LYS A C 1
ATOM 539 O O . LYS A 1 70 ? 35.054 -11.870 -8.004 1.00 37.88 70 LYS A O 1
ATOM 544 N N . PHE A 1 71 ? 35.258 -12.386 -10.196 1.00 45.88 71 PHE A N 1
ATOM 545 C CA . PHE A 1 71 ? 33.913 -11.985 -10.547 1.00 45.88 71 PHE A CA 1
ATOM 546 C C . PHE A 1 71 ? 33.029 -12.977 -9.800 1.00 45.88 71 PHE A C 1
ATOM 548 O O . PHE A 1 71 ? 32.872 -14.125 -10.213 1.00 45.88 71 PHE A O 1
ATOM 555 N N . TYR A 1 72 ? 32.512 -12.564 -8.642 1.00 48.00 72 TYR A N 1
ATOM 556 C CA . TYR A 1 72 ? 31.242 -13.064 -8.176 1.00 48.00 72 TYR A CA 1
ATOM 557 C C . TYR A 1 72 ? 30.354 -12.785 -9.370 1.00 48.00 72 TYR A C 1
ATOM 559 O O . TYR A 1 72 ? 30.043 -11.627 -9.648 1.00 48.00 72 TYR A O 1
ATOM 567 N N . MET A 1 73 ? 30.107 -13.821 -10.173 1.00 46.31 73 MET A N 1
ATOM 568 C CA . MET A 1 73 ? 29.079 -13.805 -11.186 1.00 46.31 73 MET A CA 1
ATOM 569 C C . MET A 1 73 ? 27.861 -13.340 -10.403 1.00 46.31 73 MET A C 1
ATOM 571 O O . MET A 1 73 ? 27.333 -14.098 -9.590 1.00 46.31 73 MET A O 1
ATOM 575 N N . LYS A 1 74 ? 27.544 -12.042 -10.512 1.00 46.94 74 LYS A N 1
ATOM 576 C CA . LYS A 1 74 ? 26.365 -11.426 -9.923 1.00 46.94 74 LYS A CA 1
ATOM 577 C C . LYS A 1 74 ? 25.266 -12.253 -10.535 1.00 46.94 74 LYS A C 1
ATOM 579 O O . LYS A 1 74 ? 25.019 -12.120 -11.732 1.00 46.94 74 LYS A O 1
ATOM 584 N N . GLN A 1 75 ? 24.785 -13.228 -9.766 1.00 41.62 75 GLN A N 1
ATOM 585 C CA . GLN A 1 75 ? 23.854 -14.227 -10.240 1.00 41.62 75 GLN A CA 1
ATOM 586 C C . GLN A 1 75 ? 22.724 -13.402 -10.815 1.00 41.62 75 GLN A C 1
ATOM 588 O O . GLN A 1 75 ? 22.112 -12.604 -10.101 1.00 41.62 75 GLN A O 1
ATOM 593 N N . ASN A 1 76 ? 22.620 -13.440 -12.139 1.00 48.56 76 ASN A N 1
ATOM 594 C CA . ASN A 1 76 ? 21.799 -12.523 -12.890 1.00 48.56 76 ASN A CA 1
ATOM 595 C C . ASN A 1 76 ? 20.382 -13.023 -12.651 1.00 48.56 76 ASN A C 1
ATOM 597 O O . ASN A 1 76 ? 19.844 -13.817 -13.417 1.00 48.56 76 ASN A O 1
ATOM 601 N N . VAL A 1 77 ? 19.817 -12.650 -11.503 1.00 48.31 77 VAL A N 1
ATOM 602 C CA . VAL A 1 77 ? 18.385 -12.709 -11.260 1.00 48.31 77 VAL A CA 1
ATOM 603 C C . VAL A 1 77 ? 17.832 -11.628 -12.171 1.00 48.31 77 VAL A C 1
ATOM 605 O O . VAL A 1 77 ? 17.624 -10.482 -11.784 1.00 48.31 77 VAL A O 1
ATOM 608 N N . GLN A 1 78 ? 17.778 -11.978 -13.449 1.00 53.41 78 GLN A N 1
ATOM 609 C CA . GLN A 1 78 ? 17.302 -11.129 -14.507 1.00 53.41 78 GLN A CA 1
ATOM 610 C C . GLN A 1 78 ? 15.794 -11.081 -14.321 1.00 53.41 78 GLN A C 1
ATOM 612 O O . GLN A 1 78 ? 15.095 -12.069 -14.549 1.00 53.41 78 GLN A O 1
ATOM 617 N N . GLY A 1 79 ? 15.306 -9.960 -13.793 1.00 57.41 79 GLY A N 1
ATOM 618 C CA . GLY A 1 79 ? 13.882 -9.702 -13.708 1.00 57.41 79 GLY A CA 1
ATOM 619 C C . GLY A 1 79 ? 13.263 -9.839 -15.097 1.00 57.41 79 GLY A C 1
ATOM 620 O O . GLY A 1 79 ? 13.758 -9.280 -16.068 1.00 57.41 79 GLY A O 1
ATOM 621 N N . GLU A 1 80 ? 12.177 -10.589 -15.221 1.00 58.16 80 GLU A N 1
ATOM 622 C CA . GLU A 1 80 ? 11.551 -10.886 -16.519 1.00 58.16 80 GLU A CA 1
ATOM 623 C C . GLU A 1 80 ? 11.053 -9.613 -17.246 1.00 58.16 80 GLU A C 1
ATOM 625 O O . GLU A 1 80 ? 10.821 -9.624 -18.454 1.00 58.16 80 GLU A O 1
ATOM 630 N N . PHE A 1 81 ? 10.966 -8.478 -16.536 1.00 62.03 81 PHE A N 1
ATOM 631 C CA . PHE A 1 81 ? 10.487 -7.202 -17.059 1.00 62.03 81 PHE A CA 1
ATOM 632 C C . PHE A 1 81 ? 11.599 -6.193 -17.356 1.00 62.03 81 PHE A C 1
ATOM 634 O O . PHE A 1 81 ? 12.399 -5.796 -16.504 1.00 62.03 81 PHE A O 1
ATOM 641 N N . SER A 1 82 ? 11.585 -5.674 -18.585 1.00 64.25 82 SER A N 1
ATOM 642 C CA . SER A 1 82 ? 12.437 -4.574 -19.037 1.00 64.25 82 SER A CA 1
ATOM 643 C C . SER A 1 82 ? 11.850 -3.195 -18.692 1.00 64.25 82 SER A C 1
ATOM 645 O O . SER A 1 82 ? 11.672 -2.368 -19.588 1.00 64.25 82 SER A O 1
ATOM 647 N N . TRP A 1 83 ? 11.501 -2.937 -17.427 1.00 69.06 83 TRP A N 1
ATOM 648 C CA . TRP A 1 83 ? 11.042 -1.602 -17.015 1.00 69.06 83 TRP A CA 1
ATOM 649 C C . TRP A 1 83 ? 12.211 -0.633 -16.869 1.00 69.06 83 TRP A C 1
ATOM 651 O O . TRP A 1 83 ? 13.257 -0.979 -16.319 1.00 69.06 83 TRP A O 1
ATOM 661 N N . SER A 1 84 ? 12.035 0.601 -17.340 1.00 73.44 84 SER A N 1
ATOM 662 C CA . SER A 1 84 ? 13.038 1.646 -17.129 1.00 73.44 84 SER A CA 1
ATOM 663 C C . SER A 1 84 ? 13.047 2.106 -15.668 1.00 73.44 84 SER A C 1
ATOM 665 O O . SER A 1 84 ? 12.041 2.017 -14.959 1.00 73.44 84 SER A O 1
ATOM 667 N N . THR A 1 85 ? 14.168 2.663 -15.209 1.00 74.06 85 THR A N 1
ATOM 668 C CA . THR A 1 85 ? 14.286 3.260 -13.866 1.00 74.06 85 THR A CA 1
ATOM 669 C C . THR A 1 85 ? 13.217 4.335 -13.619 1.00 74.06 85 THR A C 1
ATOM 671 O O . THR A 1 85 ? 12.711 4.475 -12.508 1.00 74.06 85 THR A O 1
ATOM 674 N N . GLN A 1 86 ? 12.797 5.048 -14.671 1.00 77.50 86 GLN A N 1
ATOM 675 C CA . GLN A 1 86 ? 11.714 6.036 -14.602 1.00 77.50 86 GLN A CA 1
ATOM 676 C C . GLN A 1 86 ? 10.357 5.379 -14.295 1.00 77.50 86 GLN A C 1
ATOM 678 O O . GLN A 1 86 ? 9.607 5.883 -13.465 1.00 77.50 86 GLN A O 1
ATOM 683 N N . GLN A 1 87 ? 10.055 4.226 -14.902 1.00 80.25 87 GLN A N 1
ATOM 684 C CA . GLN A 1 87 ? 8.807 3.491 -14.657 1.00 80.25 87 GLN A CA 1
ATOM 685 C C . GLN A 1 87 ? 8.724 2.937 -13.233 1.00 80.25 87 GLN A C 1
ATOM 687 O O . GLN A 1 87 ? 7.664 3.007 -12.611 1.00 80.25 87 GLN A O 1
ATOM 692 N N . GLN A 1 88 ? 9.842 2.455 -12.687 1.00 80.25 88 GLN A N 1
ATOM 693 C CA . GLN A 1 88 ? 9.919 2.057 -11.278 1.00 80.25 88 GLN A CA 1
ATOM 694 C C . GLN A 1 88 ? 9.579 3.247 -10.371 1.00 80.25 88 GLN A C 1
ATOM 696 O O . GLN A 1 88 ? 8.741 3.125 -9.476 1.00 80.25 88 GLN A O 1
ATOM 701 N N . GLY A 1 89 ? 10.161 4.417 -10.665 1.00 84.44 89 GLY A N 1
ATOM 702 C CA . GLY A 1 89 ? 9.867 5.671 -9.976 1.00 84.44 89 GLY A CA 1
ATOM 703 C C . GLY A 1 89 ? 8.390 6.068 -10.048 1.00 84.44 89 GLY A C 1
ATOM 704 O O . GLY A 1 89 ? 7.826 6.459 -9.030 1.00 84.44 89 GLY A O 1
ATOM 705 N N . TYR A 1 90 ? 7.731 5.903 -11.200 1.00 87.19 90 TYR A N 1
ATOM 706 C CA . TYR A 1 90 ? 6.296 6.182 -11.334 1.00 87.19 90 TYR A CA 1
ATOM 707 C C . TYR A 1 90 ? 5.424 5.246 -10.501 1.00 87.19 90 TYR A C 1
ATOM 709 O O . TYR A 1 90 ? 4.475 5.708 -9.874 1.00 87.19 90 TYR A O 1
ATOM 717 N N . VAL A 1 91 ? 5.745 3.952 -10.442 1.00 86.38 91 VAL A N 1
ATOM 718 C CA . VAL A 1 91 ? 5.003 2.998 -9.604 1.00 86.38 91 VAL A CA 1
ATOM 719 C C . VAL A 1 91 ? 5.164 3.349 -8.125 1.00 86.38 91 VAL A C 1
ATOM 721 O O . VAL A 1 91 ? 4.171 3.474 -7.408 1.00 86.38 91 VAL A O 1
ATOM 724 N N . LEU A 1 92 ? 6.405 3.545 -7.671 1.00 84.50 92 LEU A N 1
ATOM 725 C CA . LEU A 1 92 ? 6.705 3.953 -6.297 1.00 84.50 92 LEU A CA 1
ATOM 726 C C . LEU A 1 92 ? 5.993 5.272 -5.953 1.00 84.50 92 LEU A C 1
ATOM 728 O O . LEU A 1 92 ? 5.275 5.343 -4.956 1.00 84.50 92 LEU A O 1
ATOM 732 N N . GLY A 1 93 ? 6.116 6.277 -6.822 1.00 87.56 93 GLY A N 1
ATOM 733 C CA . GLY A 1 93 ? 5.498 7.592 -6.672 1.00 87.56 93 GLY A CA 1
ATOM 734 C C . GLY A 1 93 ? 3.970 7.554 -6.649 1.00 87.56 93 GLY A C 1
ATOM 735 O O . GLY A 1 93 ? 3.364 8.212 -5.808 1.00 87.56 93 GLY A O 1
ATOM 736 N N . ALA A 1 94 ? 3.331 6.743 -7.495 1.00 88.69 94 ALA A N 1
ATOM 737 C CA . ALA A 1 94 ? 1.875 6.592 -7.514 1.00 88.69 94 ALA A CA 1
ATOM 738 C C . ALA A 1 94 ? 1.332 6.005 -6.203 1.00 88.69 94 ALA A C 1
ATOM 740 O O . ALA A 1 94 ? 0.288 6.439 -5.718 1.00 88.69 94 ALA A O 1
ATOM 741 N N . GLY A 1 95 ? 2.059 5.065 -5.588 1.00 85.56 95 GLY A N 1
ATOM 742 C CA . GLY A 1 95 ? 1.711 4.547 -4.263 1.00 85.56 95 GLY A CA 1
ATOM 743 C C . GLY A 1 95 ? 1.740 5.630 -3.178 1.00 85.56 95 GLY A C 1
ATOM 744 O O . GLY A 1 95 ? 0.808 5.729 -2.378 1.00 85.56 95 GLY A O 1
ATOM 745 N N . PHE A 1 96 ? 2.773 6.479 -3.178 1.00 87.00 96 PHE A N 1
ATOM 746 C CA . PHE A 1 96 ? 2.861 7.621 -2.258 1.00 87.00 96 PHE A CA 1
ATOM 747 C C . PHE A 1 96 ? 1.786 8.674 -2.531 1.00 87.00 96 PHE A C 1
ATOM 749 O O . PHE A 1 96 ? 1.184 9.187 -1.591 1.00 87.00 96 PHE A O 1
ATOM 756 N N . LEU A 1 97 ? 1.495 8.958 -3.801 1.00 90.69 97 LEU A N 1
ATOM 757 C CA . LEU A 1 97 ? 0.453 9.902 -4.191 1.00 90.69 97 LEU A CA 1
ATOM 758 C C . LEU A 1 97 ? -0.926 9.450 -3.694 1.00 90.69 97 LEU A C 1
ATOM 760 O O . LEU A 1 97 ? -1.658 10.251 -3.118 1.00 90.69 97 LEU A O 1
ATOM 764 N N . GLY A 1 98 ? -1.257 8.165 -3.859 1.00 88.69 98 GLY A N 1
ATOM 765 C CA . GLY A 1 98 ? -2.495 7.592 -3.326 1.00 88.69 98 GLY A CA 1
ATOM 766 C C . GLY A 1 98 ? -2.586 7.758 -1.812 1.00 88.69 98 GLY A C 1
ATOM 767 O O . GLY A 1 98 ? -3.586 8.252 -1.299 1.00 88.69 98 GLY A O 1
ATOM 768 N N . PHE A 1 99 ? -1.508 7.447 -1.093 1.00 86.56 99 PHE A N 1
ATOM 769 C CA . PHE A 1 99 ? -1.464 7.644 0.354 1.00 86.56 99 PHE A CA 1
ATOM 770 C C . PHE A 1 99 ? -1.714 9.111 0.753 1.00 86.56 99 PHE A C 1
ATOM 772 O O . PHE A 1 99 ? -2.586 9.374 1.578 1.00 86.56 99 PHE A O 1
ATOM 779 N N . CYS A 1 100 ? -1.027 10.073 0.128 1.00 88.69 100 CYS A N 1
ATOM 780 C CA . CYS A 1 100 ? -1.201 11.502 0.412 1.00 88.69 100 CYS A CA 1
ATOM 781 C C . CYS A 1 100 ? -2.617 12.013 0.116 1.00 88.69 100 CYS A C 1
ATOM 783 O O . CYS A 1 100 ? -3.145 12.839 0.854 1.00 88.69 100 CYS A O 1
ATOM 785 N N . ILE A 1 101 ? -3.248 11.534 -0.956 1.00 89.19 101 ILE A N 1
ATOM 786 C CA . ILE A 1 101 ? -4.625 11.922 -1.281 1.00 89.19 101 ILE A CA 1
ATOM 787 C C . ILE A 1 101 ? -5.593 11.364 -0.240 1.00 89.19 101 ILE A C 1
ATOM 789 O O . ILE A 1 101 ? -6.546 12.040 0.136 1.00 89.19 101 ILE A O 1
ATOM 793 N N . ALA A 1 102 ? -5.350 10.148 0.244 1.00 87.25 102 ALA A N 1
ATOM 794 C CA . ALA A 1 102 ? -6.250 9.472 1.162 1.00 87.25 102 ALA A CA 1
ATOM 795 C C . ALA A 1 102 ? -6.119 9.960 2.620 1.00 87.25 102 ALA A C 1
ATOM 797 O O . ALA A 1 102 ? -7.081 9.850 3.382 1.00 87.25 102 ALA A O 1
ATOM 798 N N . THR A 1 103 ? -4.995 10.561 3.029 1.00 87.00 103 THR A N 1
ATOM 799 C CA . THR A 1 103 ? -4.824 11.093 4.402 1.00 87.00 103 THR A CA 1
ATOM 800 C C . THR A 1 103 ? -5.744 12.283 4.675 1.00 87.00 103 THR A C 1
ATOM 802 O O . THR A 1 103 ? -6.288 12.414 5.776 1.00 87.00 103 THR A O 1
ATOM 805 N N . LEU A 1 104 ? -5.979 13.120 3.659 1.00 87.50 104 LEU A N 1
ATOM 806 C CA . LEU A 1 104 ? -6.854 14.292 3.730 1.00 87.50 104 LEU A CA 1
ATOM 807 C C . LEU A 1 104 ? -8.300 13.944 4.144 1.00 87.50 104 LEU A C 1
ATOM 809 O O . LEU A 1 104 ? -8.777 14.493 5.143 1.00 87.50 104 LEU A O 1
ATOM 813 N N . PRO A 1 105 ? -9.013 13.030 3.453 1.00 84.75 105 PRO A N 1
ATOM 814 C CA . PRO A 1 105 ? -10.354 12.629 3.852 1.00 84.75 105 PRO A CA 1
ATOM 815 C C . PRO A 1 105 ? -10.341 11.807 5.143 1.00 84.75 105 PRO A C 1
ATOM 817 O O . PRO A 1 105 ? -11.200 12.022 5.996 1.00 84.75 105 PRO A O 1
ATOM 820 N N . THR A 1 106 ? -9.363 10.917 5.340 1.00 82.44 106 THR A N 1
ATOM 821 C CA . THR A 1 106 ? -9.310 10.017 6.512 1.00 82.44 106 THR A CA 1
ATOM 822 C C . THR A 1 106 ? -9.319 10.793 7.828 1.00 82.44 106 THR A C 1
ATOM 824 O O . THR A 1 106 ? -10.077 10.467 8.742 1.00 82.44 106 THR A O 1
ATOM 827 N N . SER A 1 107 ? -8.614 11.926 7.855 1.00 80.88 107 SER A N 1
ATOM 828 C CA . SER A 1 107 ? -8.589 12.861 8.987 1.00 80.88 107 SER A CA 1
ATOM 829 C C . SER A 1 107 ? -9.974 13.410 9.373 1.00 80.88 107 SER A C 1
ATOM 831 O O . SER A 1 107 ? -10.221 13.754 10.529 1.00 80.88 107 SER A O 1
ATOM 833 N N . LYS A 1 108 ? -10.906 13.512 8.416 1.00 80.88 108 LYS A N 1
ATOM 834 C CA . LYS A 1 108 ? -12.296 13.941 8.654 1.00 80.88 108 LYS A CA 1
ATOM 835 C C . LYS A 1 108 ? -13.222 12.755 8.933 1.00 80.88 108 LYS A C 1
ATOM 837 O O . LYS A 1 108 ? -14.117 12.874 9.771 1.00 80.88 108 LYS A O 1
ATOM 842 N N . LEU A 1 109 ? -12.993 11.617 8.274 1.00 75.12 109 LEU A N 1
ATOM 843 C CA . LEU A 1 109 ? -13.805 10.404 8.410 1.00 75.12 109 LEU A CA 1
ATOM 844 C C . LEU A 1 109 ? -13.701 9.758 9.801 1.00 75.12 109 LEU A C 1
ATOM 846 O O . LEU A 1 109 ? -14.663 9.121 10.233 1.00 75.12 109 LEU A O 1
ATOM 850 N N . ALA A 1 110 ? -12.613 9.995 10.542 1.00 70.12 110 ALA A N 1
ATOM 851 C CA . ALA A 1 110 ? -12.433 9.516 11.917 1.00 70.12 110 ALA A CA 1
ATOM 852 C C . ALA A 1 110 ? -13.565 9.924 12.887 1.00 70.12 110 ALA A C 1
ATOM 854 O O . ALA A 1 110 ? -13.782 9.260 13.898 1.00 70.12 110 ALA A O 1
ATOM 855 N N . LYS A 1 111 ? -14.311 10.999 12.585 1.00 73.56 111 LYS A N 1
ATOM 856 C CA . LYS A 1 111 ? -15.413 11.487 13.435 1.00 73.56 111 LYS A CA 1
ATOM 857 C C . LYS A 1 111 ? -16.747 10.775 13.203 1.00 73.56 111 LYS A C 1
ATOM 859 O O . LYS A 1 111 ? -17.611 10.834 14.070 1.00 73.56 111 LYS A O 1
ATOM 864 N N . VAL A 1 112 ? -16.933 10.147 12.041 1.00 76.75 112 VAL A N 1
ATOM 865 C CA . VAL A 1 112 ? -18.241 9.619 11.601 1.00 76.75 112 VAL A CA 1
ATOM 866 C C . VAL A 1 112 ? -18.209 8.101 11.443 1.00 76.75 112 VAL A C 1
ATOM 868 O O . VAL A 1 112 ? -19.227 7.435 11.618 1.00 76.75 112 VAL A O 1
ATOM 871 N N . PHE A 1 113 ? -17.043 7.532 11.133 1.00 74.56 113 PHE A N 1
ATOM 872 C CA . PHE A 1 113 ? -16.937 6.133 10.754 1.00 74.56 113 PHE A CA 1
ATOM 873 C C . PHE A 1 113 ? -16.342 5.251 11.851 1.00 74.56 113 PHE A C 1
ATOM 875 O O . PHE A 1 113 ? -15.394 5.602 12.550 1.00 74.56 113 PHE A O 1
ATOM 882 N N . GLN A 1 114 ? -16.888 4.042 11.975 1.00 77.25 114 GLN A N 1
ATOM 883 C CA . GLN A 1 114 ? -16.426 3.048 12.935 1.00 77.25 114 GLN A CA 1
ATOM 884 C C . GLN A 1 114 ? -15.086 2.458 12.458 1.00 77.25 114 GLN A C 1
ATOM 886 O O . GLN A 1 114 ? -15.058 1.520 11.655 1.00 77.25 114 GLN A O 1
ATOM 891 N N . ALA A 1 115 ? -13.978 3.006 12.968 1.00 72.88 115 ALA A N 1
ATOM 892 C CA . ALA A 1 115 ? -12.605 2.697 12.546 1.00 72.88 115 ALA A CA 1
ATOM 893 C C . ALA A 1 115 ? -12.312 1.188 12.446 1.00 72.88 115 ALA A C 1
ATOM 895 O O . ALA A 1 115 ? -11.666 0.728 11.508 1.00 72.88 115 ALA A O 1
ATOM 896 N N . ARG A 1 116 ? -12.882 0.382 13.353 1.00 75.69 116 ARG A N 1
ATOM 897 C CA . ARG A 1 116 ? -12.689 -1.075 13.376 1.00 75.69 116 ARG A CA 1
ATOM 898 C C . ARG A 1 116 ? -13.071 -1.771 12.065 1.00 75.69 116 ARG A C 1
ATOM 900 O O . ARG A 1 116 ? -12.373 -2.691 11.652 1.00 75.69 116 ARG A O 1
ATOM 907 N N . ARG A 1 117 ? -14.187 -1.388 11.435 1.00 78.31 117 ARG A N 1
ATOM 908 C CA . ARG A 1 117 ? -14.648 -2.041 10.196 1.00 78.31 117 ARG A CA 1
ATOM 909 C C . ARG A 1 117 ? -13.869 -1.538 8.984 1.00 78.31 117 ARG A C 1
ATOM 911 O O . ARG A 1 117 ? -13.544 -2.334 8.112 1.00 78.31 117 ARG A O 1
ATOM 918 N N . MET A 1 118 ? -13.521 -0.252 8.962 1.00 81.88 118 MET A N 1
ATOM 919 C CA . MET A 1 118 ? -12.727 0.333 7.877 1.00 81.88 118 MET A CA 1
ATOM 920 C C . MET A 1 118 ? -11.343 -0.294 7.769 1.00 81.88 118 MET A C 1
ATOM 922 O O . MET A 1 118 ? -10.954 -0.693 6.678 1.00 81.88 118 MET A O 1
ATOM 926 N N . VAL A 1 119 ? -10.648 -0.464 8.898 1.00 81.19 119 VAL A N 1
ATOM 927 C CA . VAL A 1 119 ? -9.315 -1.084 8.930 1.00 81.19 119 VAL A CA 1
ATOM 928 C C . VAL A 1 119 ? -9.334 -2.495 8.337 1.00 81.19 119 VAL A C 1
ATOM 930 O O . VAL A 1 119 ? -8.447 -2.844 7.563 1.00 81.19 119 VAL A O 1
ATOM 933 N N . LEU A 1 120 ? -10.359 -3.295 8.650 1.00 82.81 120 LEU A N 1
ATOM 934 C CA . LEU A 1 120 ? -10.480 -4.658 8.128 1.00 82.81 120 LEU A CA 1
ATOM 935 C C . LEU A 1 120 ? -10.735 -4.676 6.617 1.00 82.81 120 LEU A C 1
ATOM 937 O O . LEU A 1 120 ? -10.033 -5.372 5.890 1.00 82.81 120 LEU A O 1
ATOM 941 N N . TYR A 1 121 ? -11.700 -3.897 6.121 1.00 85.38 121 TYR A N 1
ATOM 942 C CA . TYR A 1 121 ? -11.989 -3.870 4.684 1.00 85.38 121 TYR A CA 1
ATOM 943 C C . TYR A 1 121 ? -10.822 -3.299 3.868 1.00 85.38 121 TYR A C 1
ATOM 945 O O . TYR A 1 121 ? -10.479 -3.841 2.817 1.00 85.38 121 TYR A O 1
ATOM 953 N N . ALA A 1 122 ? -10.172 -2.248 4.369 1.00 85.31 122 ALA A N 1
ATOM 954 C CA . ALA A 1 122 ? -9.054 -1.608 3.691 1.00 85.31 122 ALA A CA 1
ATOM 955 C C . ALA A 1 122 ? -7.802 -2.503 3.653 1.00 85.31 122 ALA A C 1
ATOM 957 O O . ALA A 1 122 ? -7.103 -2.539 2.633 1.00 85.31 122 ALA A O 1
ATOM 958 N N . SER A 1 123 ? -7.539 -3.279 4.715 1.00 84.62 123 SER A N 1
ATOM 959 C CA . SER A 1 123 ? -6.413 -4.222 4.736 1.00 84.62 123 SER A CA 1
ATOM 960 C C . SER A 1 123 ? -6.632 -5.401 3.786 1.00 84.62 123 SER A C 1
ATOM 962 O O . SER A 1 123 ? -5.704 -5.786 3.071 1.00 84.62 123 SER A O 1
ATOM 964 N N . ILE A 1 124 ? -7.860 -5.930 3.704 1.00 87.12 124 ILE A N 1
ATOM 965 C CA . ILE A 1 124 ? -8.218 -7.007 2.769 1.00 87.12 124 ILE A CA 1
ATOM 966 C C . ILE A 1 124 ? -8.065 -6.519 1.327 1.00 87.12 124 ILE A C 1
ATOM 968 O O . ILE A 1 124 ? -7.417 -7.187 0.521 1.00 87.12 124 ILE A O 1
ATOM 972 N N . LEU A 1 125 ? -8.581 -5.326 1.012 1.00 87.25 125 LEU A N 1
ATOM 973 C CA . LEU A 1 125 ? -8.459 -4.734 -0.320 1.00 87.25 125 LEU A CA 1
ATOM 974 C C . LEU A 1 125 ? -6.988 -4.505 -0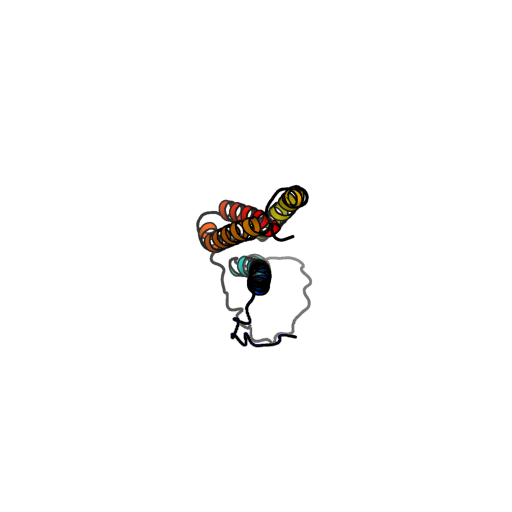.712 1.00 87.25 125 LEU A C 1
ATOM 976 O O . LEU A 1 125 ? -6.572 -4.862 -1.813 1.00 87.25 125 LEU A O 1
ATOM 980 N N . THR A 1 126 ? -6.178 -3.976 0.209 1.00 87.94 126 THR A N 1
ATOM 981 C CA . THR A 1 126 ? -4.734 -3.750 0.005 1.00 87.94 126 THR A CA 1
ATOM 982 C C . THR A 1 126 ? -3.972 -5.056 -0.219 1.00 87.94 126 THR A C 1
ATOM 984 O O . THR A 1 126 ? -3.064 -5.134 -1.055 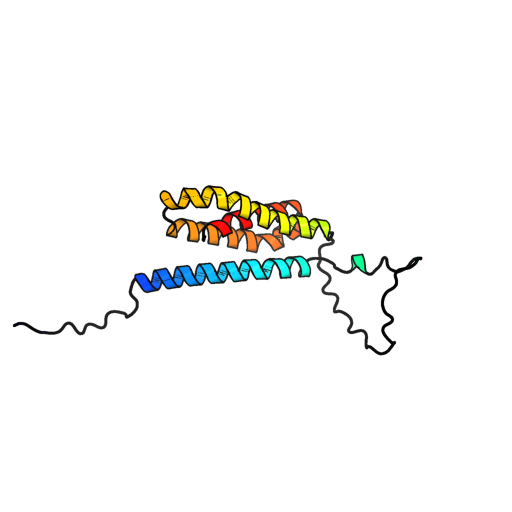1.00 87.94 126 THR A O 1
ATOM 987 N N . SER A 1 127 ? -4.344 -6.100 0.518 1.00 88.75 127 SER A N 1
ATOM 988 C CA . SER A 1 127 ? -3.755 -7.434 0.400 1.00 88.75 127 SER A CA 1
ATOM 989 C C . SER A 1 127 ? -4.088 -8.072 -0.940 1.00 88.75 127 SER A C 1
ATOM 991 O O . SER A 1 127 ? -3.184 -8.545 -1.627 1.00 88.75 127 SER A O 1
ATOM 993 N N . LEU A 1 128 ? -5.348 -7.990 -1.372 1.00 89.38 128 LEU A N 1
ATOM 994 C CA . LEU A 1 128 ? -5.773 -8.503 -2.670 1.00 89.38 128 LEU A CA 1
ATOM 995 C C . LEU A 1 128 ? -5.072 -7.774 -3.820 1.00 89.38 128 LEU A C 1
ATOM 997 O O . LEU A 1 128 ? -4.510 -8.412 -4.708 1.00 89.38 128 LEU A O 1
ATOM 1001 N N . ALA A 1 129 ? -5.008 -6.443 -3.758 1.00 87.25 129 ALA A N 1
ATOM 1002 C CA . ALA A 1 129 ? -4.277 -5.651 -4.740 1.00 87.25 129 ALA A CA 1
ATOM 1003 C C . ALA A 1 129 ? -2.774 -5.991 -4.758 1.00 87.25 129 ALA A C 1
ATOM 1005 O O . ALA A 1 129 ? -2.136 -5.894 -5.799 1.00 87.25 129 ALA A O 1
ATOM 1006 N N . THR A 1 130 ? -2.204 -6.445 -3.635 1.00 86.56 130 THR A N 1
ATOM 1007 C CA . THR A 1 130 ? -0.796 -6.871 -3.568 1.00 86.56 130 THR A CA 1
ATOM 1008 C C . THR A 1 130 ? -0.548 -8.224 -4.192 1.00 86.56 130 THR A C 1
ATOM 1010 O O . THR A 1 130 ? 0.439 -8.380 -4.906 1.00 86.56 130 THR A O 1
ATOM 1013 N N . LEU A 1 131 ? -1.445 -9.175 -3.952 1.00 86.50 131 LEU A N 1
ATOM 1014 C CA . LEU A 1 131 ? -1.406 -10.481 -4.602 1.00 86.50 131 LEU A CA 1
ATOM 1015 C C . LEU A 1 131 ? -1.613 -10.361 -6.113 1.00 86.50 131 LEU A C 1
ATOM 1017 O O . LEU A 1 131 ? -1.040 -11.131 -6.877 1.00 86.50 131 LEU A O 1
ATOM 1021 N N . MET A 1 132 ? -2.386 -9.365 -6.549 1.00 85.38 132 MET A N 1
ATOM 1022 C CA . MET A 1 132 ? -2.636 -9.111 -7.963 1.00 85.38 132 MET A CA 1
ATOM 1023 C C . MET A 1 132 ? -1.471 -8.403 -8.673 1.00 85.38 132 MET A C 1
ATOM 1025 O O . MET A 1 132 ? -1.345 -8.517 -9.888 1.00 85.38 132 MET A O 1
ATOM 1029 N N . SER A 1 133 ? -0.577 -7.714 -7.959 1.00 85.00 133 SER A N 1
ATOM 1030 C CA . SER A 1 133 ? 0.565 -7.006 -8.560 1.00 85.00 133 SER A CA 1
ATOM 1031 C C . SER A 1 133 ? 1.507 -7.844 -9.432 1.00 85.00 133 SER A C 1
ATOM 1033 O O . SER A 1 133 ? 1.833 -7.369 -10.520 1.00 85.00 133 SER A O 1
ATOM 1035 N N . PRO A 1 134 ? 1.944 -9.063 -9.053 1.00 81.12 134 PRO A N 1
ATOM 1036 C CA . PRO A 1 134 ? 2.747 -9.898 -9.952 1.00 81.12 134 PRO A CA 1
ATOM 1037 C C . PRO A 1 134 ? 1.983 -10.309 -11.221 1.00 81.12 134 PRO A C 1
ATOM 1039 O O . PRO A 1 134 ? 2.594 -10.500 -12.270 1.00 81.12 134 PRO A O 1
ATOM 1042 N N . PHE A 1 135 ? 0.652 -10.411 -11.158 1.00 81.12 135 PHE A N 1
ATOM 1043 C CA . PHE A 1 135 ? -0.178 -10.686 -12.332 1.00 81.12 135 PHE A CA 1
ATOM 1044 C C . PHE A 1 135 ? -0.322 -9.443 -13.221 1.00 81.12 135 PHE A C 1
ATOM 1046 O O . PHE A 1 135 ? -0.147 -9.523 -14.434 1.00 81.12 135 PHE A O 1
ATOM 1053 N N . ALA A 1 136 ? -0.549 -8.274 -12.614 1.00 80.19 136 ALA A N 1
ATOM 1054 C CA . ALA A 1 136 ? -0.620 -6.994 -13.314 1.00 80.19 136 ALA A CA 1
ATOM 1055 C C . ALA A 1 136 ? 0.691 -6.662 -14.046 1.00 80.19 136 ALA A C 1
ATOM 1057 O O . ALA A 1 136 ? 0.648 -6.155 -15.167 1.00 80.19 136 ALA A O 1
ATOM 1058 N N . ALA A 1 137 ? 1.837 -7.016 -13.452 1.00 76.12 137 ALA A N 1
ATOM 1059 C CA . ALA A 1 137 ? 3.153 -6.859 -14.066 1.00 76.12 137 ALA A CA 1
ATOM 1060 C C . ALA A 1 137 ? 3.253 -7.564 -15.431 1.00 76.12 137 ALA A C 1
ATOM 1062 O O . ALA A 1 137 ? 3.807 -6.989 -16.362 1.00 76.12 137 ALA A O 1
ATOM 1063 N N . ARG A 1 138 ? 2.652 -8.758 -15.571 1.00 77.56 138 ARG A N 1
ATOM 1064 C CA . ARG A 1 138 ? 2.647 -9.560 -16.812 1.00 77.56 138 ARG A CA 1
ATOM 1065 C C . ARG A 1 138 ? 1.778 -8.998 -17.924 1.00 77.56 138 ARG A C 1
ATOM 1067 O O . ARG A 1 138 ? 2.040 -9.291 -19.082 1.00 77.56 138 ARG A O 1
ATOM 1074 N N . TRP A 1 139 ? 0.753 -8.224 -17.584 1.00 76.69 139 TRP A N 1
ATOM 1075 C CA . TRP A 1 139 ? -0.178 -7.679 -18.568 1.00 76.69 139 TRP A CA 1
ATOM 1076 C C . TRP A 1 139 ? 0.225 -6.280 -19.026 1.00 76.69 139 TRP A C 1
ATOM 1078 O O . TRP A 1 139 ? 0.415 -6.065 -20.217 1.00 76.69 139 TRP A O 1
ATOM 1088 N N . HIS A 1 140 ? 0.353 -5.322 -18.102 1.00 79.38 140 HIS A N 1
ATOM 1089 C CA . HIS A 1 140 ? 0.684 -3.936 -18.441 1.00 79.38 140 HIS A CA 1
ATOM 1090 C C . HIS A 1 140 ? 1.181 -3.138 -17.228 1.00 79.38 140 HIS A C 1
ATOM 1092 O O . HIS A 1 140 ? 0.584 -3.161 -16.151 1.00 79.38 140 HIS A O 1
ATOM 1098 N N . VAL A 1 141 ? 2.196 -2.297 -17.452 1.00 76.31 141 VAL A N 1
ATOM 1099 C CA . VAL A 1 141 ? 2.758 -1.379 -16.439 1.00 76.31 141 VAL A CA 1
ATOM 1100 C C . VAL A 1 141 ? 1.698 -0.430 -15.868 1.00 76.31 141 VAL A C 1
ATOM 1102 O O . VAL A 1 141 ? 1.677 -0.169 -14.668 1.00 76.31 141 VAL A O 1
ATOM 1105 N N . ASN A 1 142 ? 0.756 0.032 -16.695 1.00 81.44 142 ASN A N 1
ATOM 1106 C CA . ASN A 1 142 ? -0.302 0.953 -16.269 1.00 81.44 142 ASN A CA 1
ATOM 1107 C C . ASN A 1 142 ? -1.270 0.317 -15.257 1.00 81.44 142 ASN A C 1
ATOM 1109 O O . ASN A 1 142 ? -1.687 0.980 -14.308 1.00 81.44 142 ASN A O 1
ATOM 1113 N N . LEU A 1 143 ? -1.588 -0.975 -15.414 1.00 83.88 143 LEU A N 1
ATOM 1114 C CA . LEU A 1 143 ? -2.412 -1.715 -14.449 1.00 83.88 143 LEU A CA 1
ATOM 1115 C C . LEU A 1 143 ? -1.688 -1.866 -13.112 1.00 83.88 143 LEU A C 1
ATOM 1117 O O . LEU A 1 143 ? -2.302 -1.743 -12.055 1.00 83.88 143 LEU A O 1
ATOM 1121 N N . MET A 1 144 ? -0.372 -2.072 -13.153 1.00 84.62 144 MET A N 1
ATOM 1122 C CA . MET A 1 144 ? 0.444 -2.120 -11.948 1.00 84.62 144 MET A CA 1
ATOM 1123 C C . MET A 1 144 ? 0.503 -0.765 -11.229 1.00 84.62 144 MET A C 1
ATOM 1125 O O . MET A 1 144 ? 0.391 -0.734 -10.006 1.00 84.62 144 MET A O 1
ATOM 1129 N N . ILE A 1 145 ? 0.616 0.350 -11.959 1.00 86.62 145 ILE A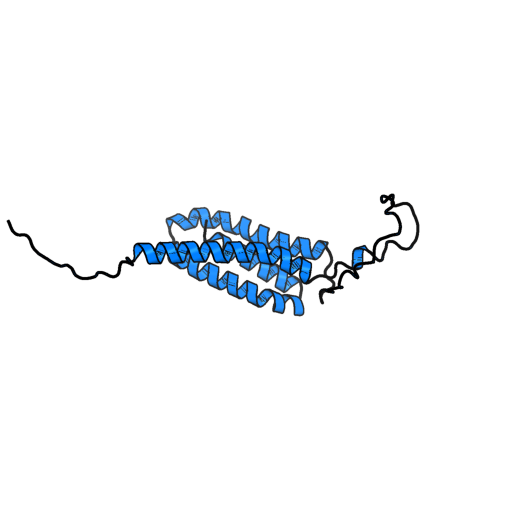 N 1
ATOM 1130 C CA . ILE A 1 145 ? 0.547 1.704 -11.379 1.00 86.62 145 ILE A CA 1
ATOM 1131 C C . ILE A 1 145 ? -0.814 1.923 -10.701 1.00 86.62 145 ILE A C 1
ATOM 1133 O O . ILE A 1 145 ? -0.866 2.375 -9.557 1.00 86.62 145 ILE A O 1
ATOM 1137 N N . GLY A 1 146 ? -1.911 1.539 -11.364 1.00 88.31 146 GLY A N 1
ATOM 1138 C CA . GLY A 1 146 ? -3.262 1.618 -10.801 1.00 88.31 146 GLY A CA 1
ATOM 1139 C C . GLY A 1 146 ? -3.429 0.771 -9.535 1.00 88.31 146 GLY A C 1
ATOM 1140 O O . GLY A 1 146 ? -3.916 1.266 -8.519 1.00 88.31 146 GLY A O 1
ATOM 1141 N N . ALA A 1 147 ? -2.950 -0.476 -9.547 1.00 86.81 147 ALA A N 1
ATOM 1142 C CA . ALA A 1 147 ? -2.938 -1.333 -8.363 1.00 86.81 147 ALA A CA 1
ATOM 1143 C C . ALA A 1 147 ? -2.116 -0.707 -7.225 1.00 86.81 147 ALA A C 1
ATOM 1145 O O . ALA A 1 147 ? -2.527 -0.759 -6.067 1.00 86.81 147 ALA A O 1
ATOM 1146 N N . GLN A 1 148 ? -0.993 -0.054 -7.537 1.00 87.19 148 GLN A N 1
ATOM 1147 C CA . GLN A 1 148 ? -0.176 0.639 -6.542 1.00 87.19 148 GLN A CA 1
ATOM 1148 C C . GLN A 1 148 ? -0.882 1.824 -5.908 1.00 87.19 148 GLN A C 1
ATOM 1150 O O . GLN A 1 148 ? -0.807 2.003 -4.692 1.00 87.19 148 GLN A O 1
ATOM 1155 N N . PHE A 1 149 ? -1.599 2.593 -6.719 1.00 89.56 149 PHE A N 1
ATOM 1156 C CA . PHE A 1 149 ? -2.404 3.704 -6.246 1.00 89.56 149 PHE A CA 1
ATOM 1157 C C . PHE A 1 149 ? -3.497 3.217 -5.286 1.00 89.56 149 PHE A C 1
ATOM 1159 O O . PHE A 1 149 ? -3.588 3.704 -4.161 1.00 89.56 149 PHE A O 1
ATOM 1166 N N . VAL A 1 150 ? -4.251 2.179 -5.671 1.00 88.62 150 VAL A N 1
ATOM 1167 C CA . VAL A 1 150 ? -5.303 1.575 -4.829 1.00 88.62 150 VAL A CA 1
ATOM 1168 C C . VAL A 1 150 ? -4.737 1.020 -3.519 1.00 88.62 150 VAL A C 1
ATOM 1170 O O . VAL A 1 150 ? -5.342 1.197 -2.461 1.00 88.62 150 VAL A O 1
ATOM 1173 N N . ARG A 1 151 ? -3.550 0.403 -3.551 1.00 87.50 151 ARG A N 1
ATOM 1174 C CA . ARG A 1 151 ? -2.849 -0.032 -2.332 1.00 87.50 151 ARG A CA 1
ATOM 1175 C C . ARG A 1 151 ? -2.492 1.132 -1.415 1.00 87.50 151 ARG A C 1
ATOM 1177 O O . ARG A 1 151 ? -2.699 1.030 -0.209 1.00 87.50 151 ARG A O 1
ATOM 1184 N N . GLY A 1 152 ? -1.985 2.229 -1.977 1.00 87.12 152 GLY A N 1
ATOM 1185 C CA . GLY A 1 152 ? -1.684 3.451 -1.229 1.00 87.12 152 GLY A CA 1
ATOM 1186 C C . GLY A 1 152 ? -2.920 4.027 -0.534 1.00 87.12 152 GLY A C 1
ATOM 1187 O O . GLY A 1 152 ? -2.846 4.375 0.644 1.00 87.12 152 GLY A O 1
ATOM 1188 N N . LEU A 1 153 ? -4.068 4.038 -1.227 1.00 85.50 153 LEU A N 1
ATOM 1189 C CA . LEU A 1 153 ? -5.356 4.453 -0.658 1.00 85.50 153 LEU A CA 1
ATOM 1190 C C . LEU A 1 153 ? -5.786 3.550 0.510 1.00 85.50 153 LEU A C 1
ATOM 1192 O O . LEU A 1 153 ? -6.214 4.046 1.546 1.00 85.50 153 LEU A O 1
ATOM 1196 N N . GLY A 1 154 ? -5.674 2.226 0.377 1.00 81.88 154 GLY A N 1
ATOM 1197 C CA . GLY A 1 154 ? -6.116 1.293 1.420 1.00 81.88 154 GLY A CA 1
ATOM 1198 C C . GLY A 1 154 ? -5.271 1.346 2.700 1.00 81.88 154 GLY A C 1
ATOM 1199 O O . GLY A 1 154 ? -5.794 1.176 3.801 1.00 81.88 154 GLY A O 1
ATOM 1200 N N . GLN A 1 155 ? -3.977 1.656 2.590 1.00 79.69 155 GLN A N 1
ATOM 1201 C CA . GLN A 1 155 ? -3.075 1.722 3.746 1.00 79.69 155 GLN A CA 1
ATOM 1202 C C . GLN A 1 155 ? -3.342 2.901 4.687 1.00 79.69 155 GLN A C 1
ATOM 1204 O O . GLN A 1 155 ? -2.941 2.841 5.849 1.00 79.69 155 GLN A O 1
ATOM 1209 N N . VAL A 1 156 ? -4.004 3.964 4.224 1.00 77.56 156 VAL A N 1
ATOM 1210 C CA . VAL A 1 156 ? -4.197 5.167 5.044 1.00 77.56 156 VAL A CA 1
ATOM 1211 C C . VAL A 1 156 ? -5.172 4.970 6.202 1.00 77.56 156 VAL A C 1
ATOM 1213 O O . VAL A 1 156 ? -5.125 5.712 7.172 1.00 77.56 156 VAL A O 1
ATOM 1216 N N . SER A 1 157 ? -6.048 3.964 6.118 1.00 65.88 157 SER A N 1
ATOM 1217 C CA . SER A 1 157 ? -7.189 3.789 7.032 1.00 65.88 157 SER A CA 1
ATOM 1218 C C . SER A 1 157 ? -6.801 3.417 8.476 1.00 65.88 157 SER A C 1
ATOM 1220 O O . SER A 1 157 ? -7.682 3.139 9.285 1.00 65.88 157 SER A O 1
ATOM 1222 N N . ILE A 1 158 ? -5.504 3.338 8.792 1.00 62.75 158 ILE A N 1
ATOM 1223 C CA . ILE A 1 158 ? -4.951 2.845 10.070 1.00 62.75 158 ILE A CA 1
ATOM 1224 C C . ILE A 1 158 ? -4.270 3.958 10.882 1.00 62.75 158 ILE A C 1
ATOM 1226 O O . ILE A 1 158 ? -3.840 3.717 12.009 1.00 62.75 158 ILE A O 1
ATOM 1230 N N . ILE A 1 159 ? -4.198 5.169 10.327 1.00 57.09 159 ILE A N 1
ATOM 1231 C CA . ILE A 1 159 ? -3.674 6.376 10.979 1.00 57.09 159 ILE A CA 1
ATOM 1232 C C . ILE A 1 159 ? -4.855 7.261 11.365 1.00 57.09 159 ILE A C 1
ATOM 1234 O O . ILE A 1 159 ? -4.864 7.733 12.522 1.00 57.09 159 ILE A O 1
#

pLDDT: mean 73.2, std 15.22, range [37.88, 90.69]

Organism: Nephila pilipes (NCBI:txid299642)